Protein AF-A0A2I0VFC9-F1 (afdb_monomer_lite)

Foldseek 3Di:
DDDPCPVVVVVVVVVVVVVVLCVQLVVQCVVVVHPDRDLVSSVVVCVVDVVNVVCPVVSCVVDDDDPDDD

Structure (mmCIF, N/CA/C/O backbone):
data_AF-A0A2I0VFC9-F1
#
_entry.id   AF-A0A2I0VFC9-F1
#
loop_
_atom_site.group_PDB
_atom_site.id
_atom_site.type_symbol
_atom_site.label_atom_id
_atom_site.label_alt_id
_atom_site.label_comp_id
_atom_site.label_asym_id
_atom_site.label_entity_id
_atom_site.label_seq_id
_atom_site.pdbx_PDB_ins_code
_atom_site.Cartn_x
_atom_site.Cartn_y
_atom_site.Cartn_z
_atom_site.occupancy
_atom_site.B_iso_or_equiv
_atom_site.auth_seq_id
_atom_site.auth_comp_id
_atom_site.auth_asym_id
_atom_site.auth_atom_id
_atom_site.pdbx_PDB_model_num
ATOM 1 N N . MET A 1 1 ? 23.177 0.306 -17.052 1.00 76.38 1 MET A N 1
ATOM 2 C CA . MET A 1 1 ? 22.351 1.330 -17.729 1.00 76.38 1 MET A CA 1
ATOM 3 C C . MET A 1 1 ? 20.891 0.991 -17.497 1.00 76.38 1 MET A C 1
ATOM 5 O O . MET A 1 1 ? 20.562 -0.186 -17.545 1.00 76.38 1 MET A O 1
ATOM 9 N N . ILE A 1 2 ? 20.054 1.989 -17.219 1.00 86.06 2 ILE A N 1
ATOM 10 C CA . ILE A 1 2 ? 18.594 1.842 -17.132 1.00 86.06 2 ILE A CA 1
ATOM 11 C C . ILE A 1 2 ? 18.018 2.424 -18.427 1.00 86.06 2 ILE A C 1
ATOM 13 O O . ILE A 1 2 ? 18.480 3.477 -18.867 1.00 86.06 2 ILE A O 1
ATOM 17 N N . ALA A 1 3 ? 17.066 1.733 -19.056 1.00 93.38 3 ALA A N 1
ATOM 18 C CA . ALA A 1 3 ? 16.413 2.220 -20.270 1.00 93.38 3 ALA A CA 1
ATOM 19 C C . ALA A 1 3 ? 15.604 3.499 -19.980 1.00 93.38 3 ALA A C 1
ATOM 21 O O . ALA A 1 3 ? 15.048 3.639 -18.889 1.00 93.38 3 ALA A O 1
ATOM 22 N N . ALA A 1 4 ? 15.535 4.434 -20.930 1.00 92.69 4 ALA A N 1
ATOM 23 C CA . ALA A 1 4 ? 14.920 5.748 -20.707 1.00 92.69 4 ALA A CA 1
ATOM 24 C C . ALA A 1 4 ? 13.410 5.654 -20.410 1.00 92.69 4 ALA A C 1
ATOM 26 O O . ALA A 1 4 ? 12.858 6.470 -19.675 1.00 92.69 4 ALA A O 1
ATOM 27 N N . GLU A 1 5 ? 12.751 4.628 -20.939 1.00 94.12 5 GLU A N 1
ATOM 28 C CA . GLU A 1 5 ? 11.339 4.327 -20.738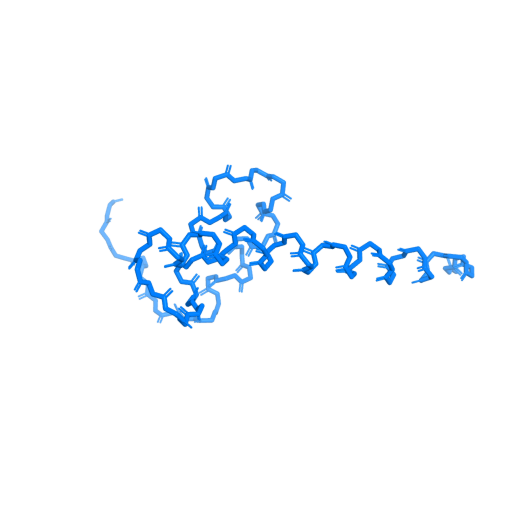 1.00 94.12 5 GLU A CA 1
ATOM 29 C C . GLU A 1 5 ? 11.034 3.673 -19.382 1.00 94.12 5 GLU A C 1
ATOM 31 O O . GLU A 1 5 ? 9.915 3.796 -18.879 1.00 94.12 5 GLU A O 1
ATOM 36 N N . ALA A 1 6 ? 12.012 3.013 -18.751 1.00 95.25 6 ALA A N 1
ATOM 37 C CA . ALA A 1 6 ? 11.771 2.240 -17.535 1.00 95.25 6 ALA A CA 1
ATOM 38 C C . ALA A 1 6 ? 11.305 3.114 -16.347 1.00 95.25 6 ALA A C 1
ATOM 40 O O . ALA A 1 6 ? 10.300 2.760 -15.725 1.00 95.25 6 ALA A O 1
ATOM 41 N N . PRO A 1 7 ? 11.915 4.283 -16.051 1.00 93.81 7 PRO A N 1
ATOM 42 C CA . PRO A 1 7 ? 11.409 5.190 -15.017 1.00 93.81 7 PRO A CA 1
ATOM 43 C C . PRO A 1 7 ? 10.008 5.740 -15.318 1.00 93.81 7 PRO A C 1
ATOM 45 O O . PRO A 1 7 ? 9.212 5.933 -14.399 1.00 93.81 7 PRO A O 1
ATOM 48 N N . ILE A 1 8 ? 9.685 5.971 -16.595 1.00 95.19 8 ILE A N 1
ATOM 49 C CA . ILE A 1 8 ? 8.385 6.511 -17.020 1.00 95.19 8 ILE A CA 1
ATOM 50 C C . I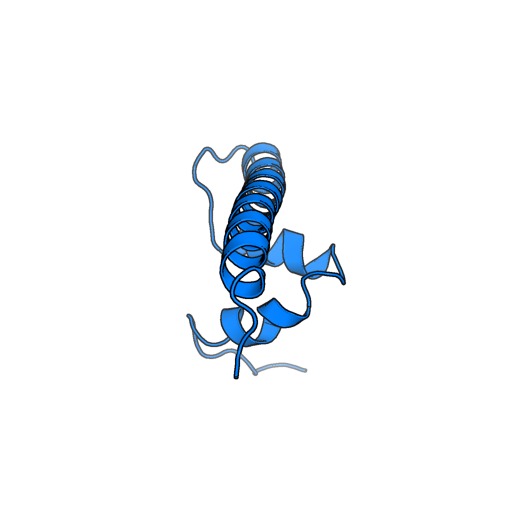LE A 1 8 ? 7.277 5.497 -16.718 1.00 95.19 8 ILE A C 1
ATOM 52 O O . ILE A 1 8 ? 6.269 5.840 -16.096 1.00 95.19 8 ILE A O 1
ATOM 56 N N . VAL A 1 9 ? 7.485 4.238 -17.110 1.00 96.81 9 VAL A N 1
ATOM 57 C CA . VAL A 1 9 ? 6.532 3.150 -16.852 1.00 96.81 9 VAL A CA 1
ATOM 58 C C . VAL A 1 9 ? 6.417 2.878 -15.356 1.00 96.81 9 VAL A C 1
ATOM 60 O O . VAL A 1 9 ? 5.304 2.780 -14.839 1.00 96.81 9 VAL A O 1
ATOM 63 N N . LEU A 1 10 ? 7.547 2.820 -14.643 1.00 95.88 10 LEU A N 1
ATOM 64 C CA . LEU A 1 10 ? 7.556 2.589 -13.201 1.00 95.88 10 LEU A CA 1
ATOM 65 C C . LEU A 1 10 ? 6.785 3.675 -12.445 1.00 95.88 10 LEU A C 1
ATOM 67 O O . LEU A 1 10 ? 6.013 3.355 -11.552 1.00 95.88 10 LEU A O 1
ATOM 71 N N . THR A 1 11 ? 6.925 4.944 -12.833 1.00 97.19 11 THR A N 1
ATOM 72 C CA . THR A 1 11 ? 6.186 6.050 -12.201 1.00 97.19 11 THR A CA 1
ATOM 73 C C . THR A 1 11 ? 4.675 5.839 -12.299 1.00 97.19 11 THR A C 1
ATOM 75 O O . THR A 1 11 ? 3.963 5.984 -11.305 1.00 97.19 11 THR A O 1
ATOM 78 N N . ARG A 1 12 ? 4.180 5.429 -13.473 1.00 96.56 12 ARG A N 1
ATOM 79 C CA . ARG A 1 12 ? 2.755 5.123 -13.670 1.00 96.56 12 ARG A CA 1
ATOM 80 C C . ARG A 1 12 ? 2.316 3.877 -12.914 1.00 96.56 12 ARG A C 1
ATOM 82 O O . ARG A 1 12 ? 1.242 3.880 -12.321 1.00 96.56 12 ARG A O 1
ATOM 89 N N . ALA A 1 13 ? 3.151 2.844 -12.879 1.00 96.56 13 ALA A N 1
ATOM 90 C CA . ALA A 1 13 ? 2.881 1.653 -12.085 1.00 96.56 13 ALA A CA 1
ATOM 91 C C . ALA A 1 13 ? 2.779 1.988 -10.586 1.00 96.56 13 ALA A C 1
ATOM 93 O O . ALA A 1 13 ? 1.834 1.553 -9.933 1.00 96.56 13 ALA A O 1
ATOM 94 N N . CYS A 1 14 ? 3.688 2.812 -10.056 1.00 96.31 14 CYS A N 1
ATOM 95 C CA . CYS A 1 14 ? 3.652 3.288 -8.674 1.00 96.31 14 CYS A CA 1
ATOM 96 C C . CYS A 1 14 ? 2.389 4.107 -8.379 1.00 96.31 14 CYS A C 1
ATOM 98 O O . CYS A 1 14 ? 1.761 3.911 -7.342 1.00 96.31 14 CYS A O 1
ATOM 100 N N . GLU A 1 15 ? 1.982 4.991 -9.291 1.00 97.31 15 GLU A N 1
ATOM 101 C CA . GLU A 1 15 ? 0.746 5.772 -9.161 1.00 97.31 15 GLU A CA 1
ATOM 102 C C . GLU A 1 15 ? -0.492 4.860 -9.085 1.00 97.31 15 GLU A C 1
ATOM 104 O O . GLU A 1 15 ? -1.300 4.974 -8.159 1.00 97.31 15 GLU A O 1
ATOM 109 N N . MET A 1 16 ? -0.601 3.895 -10.005 1.00 96.25 16 MET A N 1
ATOM 110 C CA . MET A 1 16 ? -1.681 2.901 -10.007 1.00 96.25 16 MET A CA 1
ATOM 111 C C . MET A 1 16 ? -1.663 2.036 -8.741 1.00 96.25 16 MET A C 1
ATOM 113 O O . MET A 1 16 ? -2.715 1.741 -8.171 1.00 96.25 16 MET A O 1
ATOM 117 N N . PHE A 1 17 ? -0.473 1.655 -8.282 1.00 94.62 17 PHE A N 1
ATOM 118 C CA . PHE A 1 17 ? -0.275 0.864 -7.075 1.00 94.62 17 PHE A 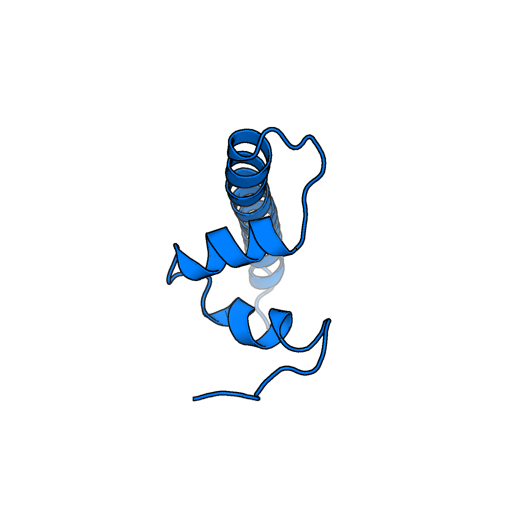CA 1
ATOM 119 C C . PHE A 1 17 ? -0.756 1.599 -5.818 1.00 94.62 17 PHE A C 1
ATOM 121 O O . PHE A 1 17 ? -1.557 1.047 -5.061 1.00 94.62 17 PHE A O 1
ATOM 128 N N . ILE A 1 18 ? -0.332 2.853 -5.621 1.00 94.94 18 ILE A N 1
ATOM 129 C CA . ILE A 1 18 ? -0.745 3.677 -4.475 1.00 94.94 18 ILE A CA 1
ATOM 130 C C . ILE A 1 18 ? -2.262 3.869 -4.481 1.00 94.94 18 ILE A C 1
ATOM 132 O O . ILE A 1 18 ? -2.907 3.736 -3.436 1.00 94.94 18 ILE A O 1
ATOM 136 N N . PHE A 1 19 ? -2.844 4.152 -5.650 1.00 96.56 19 PHE A N 1
ATOM 137 C CA . PHE A 1 19 ? -4.284 4.351 -5.780 1.00 96.56 19 PHE A CA 1
ATOM 138 C C . PHE A 1 19 ? -5.072 3.095 -5.393 1.00 96.56 19 PHE A C 1
ATOM 140 O O . PHE A 1 19 ? -5.994 3.170 -4.578 1.00 96.56 19 PHE A O 1
ATOM 147 N N . GLU A 1 20 ? -4.692 1.929 -5.920 1.00 94.81 20 GLU A N 1
ATOM 148 C CA . GLU A 1 20 ? -5.405 0.682 -5.637 1.00 94.81 20 GLU A CA 1
ATOM 149 C C . GLU A 1 20 ? -5.245 0.242 -4.176 1.00 94.81 20 GLU A C 1
ATOM 151 O O . GLU A 1 20 ? -6.234 -0.140 -3.542 1.00 94.81 20 GLU A O 1
ATOM 156 N N . LEU A 1 21 ? -4.038 0.357 -3.607 1.00 93.56 21 LEU A N 1
ATOM 157 C CA . LEU A 1 21 ? -3.795 0.052 -2.196 1.00 93.56 21 LEU A CA 1
ATOM 158 C C . LEU A 1 21 ? -4.648 0.948 -1.286 1.00 93.56 21 LEU A C 1
ATOM 160 O O . LEU A 1 21 ? -5.341 0.453 -0.394 1.00 93.56 21 LEU A O 1
ATOM 164 N N . THR A 1 22 ? -4.660 2.256 -1.555 1.00 94.81 22 THR A N 1
ATOM 165 C CA . THR A 1 22 ? -5.442 3.232 -0.783 1.00 94.81 22 THR A CA 1
ATOM 166 C C . THR A 1 22 ? -6.936 2.952 -0.888 1.00 94.81 22 THR A C 1
ATOM 168 O O . THR A 1 22 ? -7.637 2.965 0.123 1.00 94.81 22 THR A O 1
ATOM 171 N N . ARG A 1 23 ? -7.438 2.641 -2.088 1.00 95.62 23 ARG A N 1
ATOM 172 C CA . ARG A 1 23 ? -8.855 2.329 -2.321 1.00 95.62 23 ARG A CA 1
ATOM 173 C C . ARG A 1 23 ? -9.303 1.098 -1.534 1.00 95.62 23 ARG A C 1
ATOM 175 O O . ARG A 1 23 ? -10.362 1.125 -0.904 1.00 95.62 23 ARG A O 1
ATOM 182 N N . ARG A 1 24 ? -8.501 0.029 -1.539 1.00 94.19 24 ARG A N 1
ATOM 183 C CA . ARG A 1 24 ? -8.789 -1.200 -0.781 1.00 94.19 24 ARG A CA 1
ATOM 184 C C . ARG A 1 24 ? -8.742 -0.964 0.724 1.00 94.19 24 ARG A C 1
ATOM 186 O O . ARG A 1 24 ? -9.649 -1.396 1.433 1.00 94.19 24 ARG A O 1
ATOM 193 N N . ALA A 1 25 ? -7.725 -0.253 1.207 1.00 93.81 25 ALA A N 1
ATOM 194 C CA . ALA A 1 25 ? -7.588 0.042 2.630 1.00 93.81 25 ALA A CA 1
ATOM 195 C C . ALA A 1 25 ? -8.728 0.957 3.109 1.00 93.81 25 ALA A C 1
ATOM 197 O O . ALA A 1 25 ? -9.322 0.732 4.163 1.00 93.81 25 ALA A O 1
ATOM 198 N N . TRP A 1 26 ? -9.130 1.928 2.289 1.00 94.62 26 TRP A N 1
ATOM 199 C CA . TRP A 1 26 ? -10.275 2.785 2.578 1.00 94.62 26 TRP A CA 1
ATOM 200 C C . TRP A 1 26 ? -11.593 2.013 2.643 1.00 94.62 26 TRP A C 1
ATOM 202 O O . TRP A 1 26 ? -12.393 2.248 3.547 1.00 94.62 26 TRP A O 1
ATOM 212 N N . ALA A 1 27 ? -11.815 1.047 1.746 1.00 93.81 27 ALA A N 1
ATOM 213 C CA . ALA A 1 27 ? -12.992 0.185 1.818 1.00 93.81 27 ALA A CA 1
ATOM 214 C C . ALA A 1 27 ? -13.075 -0.549 3.170 1.00 93.81 27 ALA A C 1
ATOM 216 O O . ALA A 1 27 ? -14.154 -0.627 3.757 1.00 93.81 27 ALA A O 1
ATOM 217 N N . HIS A 1 28 ? -11.939 -1.008 3.707 1.00 93.12 28 HIS A N 1
ATOM 218 C CA . HIS A 1 28 ? -11.872 -1.615 5.038 1.00 93.12 28 HIS A CA 1
ATOM 219 C C . HIS A 1 28 ? -12.139 -0.602 6.169 1.00 93.12 28 HIS A C 1
ATOM 221 O O . HIS A 1 28 ? -12.872 -0.906 7.113 1.00 93.12 28 HIS A O 1
ATOM 227 N N . ALA A 1 29 ? -11.625 0.627 6.067 1.00 93.69 29 ALA A N 1
ATOM 228 C CA . ALA A 1 29 ? -11.916 1.687 7.036 1.00 93.69 29 ALA A CA 1
ATOM 229 C C . ALA A 1 29 ? -13.421 2.012 7.089 1.00 93.69 29 ALA A C 1
ATOM 231 O O . ALA A 1 29 ? -14.015 2.071 8.170 1.00 93.69 29 ALA A O 1
ATOM 232 N N . VAL A 1 30 ? -14.057 2.135 5.919 1.00 93.81 30 VAL A N 1
ATOM 233 C CA . VAL A 1 30 ? -15.496 2.407 5.784 1.00 93.81 30 VAL A CA 1
ATOM 234 C C . VAL A 1 30 ? -16.339 1.248 6.316 1.00 93.81 30 VAL A C 1
ATOM 236 O O . VAL A 1 30 ? -17.318 1.491 7.022 1.00 93.81 30 VAL A O 1
ATOM 239 N N . GLN A 1 31 ? -15.950 -0.006 6.054 1.00 92.00 31 GLN A N 1
ATOM 240 C CA . GLN A 1 31 ? -16.609 -1.190 6.629 1.00 92.00 31 GLN A CA 1
ATOM 241 C C . GLN A 1 31 ? -16.594 -1.166 8.164 1.00 92.00 31 GLN A C 1
ATOM 243 O O . GLN A 1 31 ? -17.574 -1.545 8.802 1.00 92.00 31 GLN A O 1
ATOM 248 N N . ASN A 1 32 ? -15.528 -0.629 8.758 1.00 90.88 32 ASN A N 1
ATOM 249 C CA . ASN A 1 32 ? -15.406 -0.424 10.200 1.00 90.88 32 ASN A CA 1
ATOM 250 C C . ASN A 1 32 ? -16.058 0.879 10.700 1.00 90.88 32 ASN A C 1
ATOM 252 O O . ASN A 1 32 ? -15.809 1.293 11.832 1.00 90.88 32 ASN A O 1
ATOM 256 N N . LYS A 1 33 ? -16.885 1.541 9.875 1.00 91.56 33 LYS A N 1
ATOM 257 C CA . LYS A 1 33 ? -17.558 2.822 10.168 1.00 91.56 33 LYS A CA 1
ATOM 258 C C . LYS A 1 33 ? -16.591 3.953 10.540 1.00 91.56 33 LYS A C 1
ATOM 260 O O . LYS A 1 33 ? -16.980 4.921 11.193 1.00 91.56 33 LYS A O 1
ATOM 265 N N . ARG A 1 34 ? -15.329 3.854 10.119 1.00 91.38 34 ARG A N 1
ATOM 266 C CA . ARG A 1 34 ? -14.305 4.874 10.347 1.00 91.38 34 ARG A CA 1
ATOM 267 C C . ARG A 1 34 ? -14.184 5.776 9.125 1.00 91.38 34 ARG A C 1
ATOM 269 O O . ARG A 1 34 ? -14.329 5.346 7.987 1.00 91.38 34 ARG A O 1
ATOM 276 N N . ARG A 1 35 ? -13.908 7.056 9.384 1.00 91.62 35 ARG A N 1
ATOM 277 C CA . ARG A 1 35 ? -13.654 8.093 8.363 1.00 91.62 35 ARG A CA 1
ATOM 278 C C . ARG A 1 35 ? -12.182 8.509 8.306 1.00 91.62 35 ARG A C 1
ATOM 280 O O . ARG A 1 35 ? -11.848 9.511 7.686 1.00 91.62 35 ARG A O 1
ATOM 287 N N . ILE A 1 36 ? -11.327 7.761 8.995 1.00 93.62 36 ILE A N 1
ATOM 288 C CA . ILE A 1 36 ? -9.887 7.976 9.076 1.00 93.62 36 ILE A CA 1
ATOM 289 C C . ILE A 1 36 ? -9.234 6.644 8.729 1.00 93.62 36 ILE A C 1
ATOM 291 O O . ILE A 1 36 ? -9.571 5.617 9.327 1.00 93.62 36 ILE A O 1
ATOM 295 N N . LEU A 1 37 ? -8.327 6.677 7.756 1.00 91.94 37 LEU A N 1
ATOM 296 C CA . LEU A 1 37 ? -7.542 5.522 7.344 1.00 91.94 37 LEU A CA 1
ATOM 297 C C . LEU A 1 37 ? -6.468 5.237 8.398 1.00 91.94 37 LEU A C 1
ATOM 299 O O . LEU A 1 37 ? -5.747 6.147 8.803 1.00 91.94 37 LEU A O 1
ATOM 303 N N . GLN A 1 38 ? -6.361 3.990 8.851 1.00 90.38 38 GLN A N 1
ATOM 304 C CA . GLN A 1 38 ? -5.390 3.584 9.868 1.00 90.38 38 GLN A CA 1
ATOM 305 C C . GLN A 1 38 ? -4.432 2.516 9.330 1.00 90.38 38 GLN A C 1
ATOM 307 O O . GLN A 1 38 ? -4.757 1.791 8.391 1.00 90.38 38 GLN A O 1
ATOM 312 N N . LYS A 1 39 ? -3.266 2.359 9.977 1.00 89.00 39 LYS A N 1
ATOM 313 C CA . LYS A 1 39 ? -2.274 1.318 9.633 1.00 89.00 39 LYS A CA 1
ATOM 314 C C . LYS A 1 39 ? -2.897 -0.087 9.622 1.00 89.00 39 LYS A C 1
ATOM 316 O O . LYS A 1 39 ? -2.593 -0.887 8.743 1.00 89.00 39 LYS A O 1
ATOM 321 N N . ASN A 1 40 ? -3.839 -0.346 10.533 1.00 88.50 40 ASN A N 1
ATOM 322 C CA . ASN A 1 40 ? -4.565 -1.617 10.624 1.00 88.50 40 ASN A CA 1
ATOM 323 C C . ASN A 1 40 ? -5.419 -1.919 9.382 1.00 88.50 40 ASN A C 1
ATOM 325 O O . ASN A 1 40 ? -5.597 -3.083 9.041 1.00 88.50 40 ASN A O 1
ATOM 329 N N . ASP A 1 41 ? -5.934 -0.898 8.689 1.00 91.38 41 ASP A N 1
ATOM 330 C CA . ASP A 1 41 ? -6.684 -1.104 7.444 1.00 91.38 41 ASP A CA 1
ATOM 331 C C . ASP A 1 41 ? -5.780 -1.569 6.315 1.00 91.38 41 ASP A C 1
ATOM 333 O O . ASP A 1 41 ? -6.155 -2.439 5.534 1.00 91.38 41 ASP A O 1
ATOM 337 N N . ILE A 1 42 ? -4.576 -1.001 6.255 1.00 90.88 42 ILE A N 1
ATOM 338 C CA . ILE A 1 42 ? -3.559 -1.404 5.291 1.00 90.88 42 ILE A CA 1
ATOM 339 C C . ILE A 1 42 ? -3.134 -2.839 5.609 1.00 90.88 42 ILE A C 1
ATOM 341 O O . ILE A 1 42 ? -3.221 -3.690 4.733 1.00 90.88 42 ILE A O 1
ATOM 345 N N . ALA A 1 43 ? -2.801 -3.146 6.868 1.00 90.00 43 ALA A N 1
ATOM 346 C CA . ALA A 1 43 ? -2.433 -4.498 7.298 1.00 90.00 43 ALA A CA 1
ATOM 347 C C . ALA A 1 43 ? -3.509 -5.548 6.957 1.00 90.00 43 ALA A C 1
ATOM 349 O O . ALA A 1 43 ? -3.188 -6.629 6.466 1.00 90.00 43 ALA A O 1
ATOM 350 N N . ALA A 1 44 ? -4.793 -5.213 7.128 1.00 89.56 44 ALA A N 1
ATOM 351 C CA . ALA A 1 44 ? -5.898 -6.094 6.759 1.00 89.56 44 ALA A CA 1
ATOM 352 C C . ALA A 1 44 ? -5.982 -6.362 5.245 1.00 89.56 44 ALA A C 1
ATOM 354 O O . ALA A 1 44 ? -6.397 -7.445 4.837 1.00 89.56 44 ALA A O 1
ATOM 355 N N . VAL A 1 45 ? -5.600 -5.398 4.403 1.00 90.38 45 VAL A N 1
ATOM 356 C CA . VAL A 1 45 ? -5.534 -5.576 2.943 1.00 90.38 45 VAL A CA 1
ATOM 357 C C . VAL A 1 45 ? -4.323 -6.408 2.533 1.00 90.38 45 VAL A C 1
ATOM 359 O O . VAL A 1 45 ? -4.468 -7.259 1.652 1.00 90.38 45 VAL A O 1
ATOM 362 N N . LEU A 1 46 ? -3.169 -6.196 3.179 1.00 90.44 46 LEU A N 1
ATOM 363 C CA . LEU A 1 46 ? -1.953 -6.984 2.950 1.00 90.44 46 LEU A CA 1
ATOM 364 C C . LEU A 1 46 ? -2.205 -8.462 3.261 1.00 90.44 46 LEU A C 1
ATOM 366 O O . LEU A 1 46 ? -2.013 -9.305 2.397 1.00 90.44 46 LEU A O 1
ATOM 370 N N . ALA A 1 47 ? -2.798 -8.761 4.420 1.00 86.94 47 ALA A N 1
ATOM 371 C CA . ALA A 1 47 ? -3.134 -10.130 4.817 1.00 86.94 47 ALA A CA 1
ATOM 372 C C . ALA A 1 47 ? -4.139 -10.835 3.879 1.00 86.94 47 ALA A C 1
ATOM 374 O O . ALA A 1 47 ? -4.266 -12.056 3.907 1.00 86.94 47 ALA A O 1
ATOM 375 N N . ARG A 1 48 ? -4.893 -10.080 3.067 1.00 86.38 48 ARG A N 1
ATOM 376 C CA . ARG A 1 48 ? -5.902 -10.617 2.135 1.00 86.38 48 ARG A CA 1
ATOM 377 C C . ARG A 1 48 ? -5.408 -10.728 0.695 1.00 86.38 48 ARG A C 1
ATOM 379 O O . ARG A 1 48 ? -6.100 -11.334 -0.119 1.00 86.38 48 ARG A O 1
ATOM 386 N N . THR A 1 49 ? -4.271 -10.120 0.357 1.00 87.06 49 THR A N 1
ATOM 387 C CA . THR A 1 49 ? -3.784 -10.031 -1.025 1.00 87.06 49 THR A CA 1
ATOM 388 C C . THR A 1 49 ? -2.319 -10.452 -1.095 1.00 87.06 49 THR A C 1
ATOM 390 O O . THR A 1 49 ? -1.439 -9.640 -0.832 1.00 87.06 49 THR A O 1
ATOM 393 N N . ASN A 1 50 ? -2.063 -11.677 -1.559 1.00 85.38 50 ASN A N 1
ATOM 394 C CA . ASN A 1 50 ? -0.710 -12.225 -1.759 1.00 85.38 50 ASN A CA 1
ATOM 395 C C . ASN A 1 50 ? 0.207 -11.338 -2.629 1.00 85.38 50 ASN A C 1
ATOM 397 O O . ASN A 1 50 ? 1.421 -11.312 -2.470 1.00 85.38 50 ASN A O 1
ATOM 401 N N . MET A 1 51 ? -0.370 -10.557 -3.547 1.00 88.38 51 MET A N 1
ATOM 402 C CA . MET A 1 51 ? 0.377 -9.622 -4.393 1.00 88.38 51 MET A CA 1
ATOM 403 C C . MET A 1 51 ? 1.092 -8.520 -3.592 1.00 88.38 51 MET A C 1
ATOM 405 O O . MET A 1 51 ? 1.990 -7.873 -4.123 1.00 88.38 51 MET A O 1
ATOM 409 N N . TYR A 1 52 ? 0.697 -8.281 -2.338 1.00 88.88 52 TYR A N 1
ATOM 410 C CA . TYR A 1 52 ? 1.297 -7.269 -1.472 1.00 88.88 52 TYR A CA 1
ATOM 411 C C . TYR A 1 52 ? 2.206 -7.850 -0.378 1.00 88.88 52 TYR A C 1
ATOM 413 O O . TYR A 1 52 ? 2.629 -7.098 0.496 1.00 88.88 52 TYR A O 1
ATOM 421 N N . ASP A 1 53 ? 2.560 -9.139 -0.436 1.00 86.06 53 ASP A N 1
ATOM 422 C CA . ASP A 1 53 ? 3.415 -9.792 0.573 1.00 86.06 53 ASP A CA 1
ATOM 423 C C . ASP A 1 53 ? 4.791 -9.117 0.705 1.00 86.06 53 ASP A C 1
ATOM 425 O O . ASP A 1 53 ? 5.350 -9.042 1.796 1.00 86.06 53 ASP A O 1
ATOM 429 N N . PHE A 1 54 ? 5.297 -8.514 -0.377 1.00 88.69 54 PHE A N 1
ATOM 430 C CA . PHE A 1 54 ? 6.545 -7.740 -0.369 1.00 88.69 54 PHE A CA 1
ATOM 431 C C . PHE A 1 54 ? 6.512 -6.508 0.558 1.00 88.69 54 PHE A C 1
ATOM 433 O O . PHE A 1 54 ? 7.557 -5.938 0.864 1.00 88.69 54 PHE A O 1
ATOM 440 N N . LEU A 1 55 ? 5.326 -6.069 0.997 1.00 86.88 55 LEU A N 1
ATOM 441 C CA . LEU A 1 55 ? 5.157 -4.964 1.941 1.00 86.88 55 LEU A CA 1
ATOM 442 C C . LEU A 1 55 ? 5.064 -5.418 3.402 1.00 86.88 55 LEU A C 1
ATOM 444 O O . LEU A 1 55 ? 5.086 -4.568 4.288 1.00 86.88 55 LEU A O 1
ATOM 448 N N . ALA A 1 56 ? 4.930 -6.718 3.678 1.00 81.56 56 ALA A N 1
ATOM 449 C CA . ALA A 1 56 ? 4.767 -7.207 5.046 1.00 81.56 56 ALA A CA 1
ATOM 450 C C . ALA A 1 56 ? 5.986 -6.852 5.917 1.00 81.56 56 ALA A C 1
ATOM 452 O O . ALA A 1 56 ? 5.823 -6.262 6.983 1.00 81.56 56 ALA A O 1
ATOM 453 N N . GLU A 1 57 ? 7.195 -7.084 5.398 1.00 78.56 57 GLU A N 1
ATOM 454 C CA . GLU A 1 57 ? 8.465 -6.773 6.072 1.00 78.56 57 GLU A CA 1
ATOM 455 C C . GLU A 1 57 ? 8.591 -5.280 6.423 1.00 78.56 57 GLU A C 1
ATOM 457 O O . GLU A 1 57 ? 8.945 -4.909 7.539 1.00 78.56 57 GLU A O 1
ATOM 462 N N . SER A 1 58 ? 8.214 -4.391 5.501 1.00 75.50 58 SER A N 1
ATOM 463 C CA . SER A 1 58 ? 8.308 -2.938 5.722 1.00 75.50 58 SER A CA 1
ATOM 464 C C . SER A 1 58 ? 7.271 -2.393 6.714 1.00 75.50 58 SER A C 1
ATOM 466 O O . SER A 1 58 ? 7.431 -1.286 7.232 1.00 75.50 58 SER A O 1
ATOM 468 N N . MET A 1 59 ? 6.213 -3.150 7.019 1.00 70.62 59 MET A N 1
ATOM 469 C CA . MET A 1 59 ? 5.176 -2.742 7.974 1.00 70.62 59 MET A CA 1
ATOM 470 C C . MET A 1 59 ? 5.489 -3.149 9.417 1.00 70.62 59 MET A C 1
ATOM 472 O O . MET A 1 59 ? 4.956 -2.513 10.339 1.00 70.62 59 MET A O 1
ATOM 476 N N . GLU A 1 60 ? 6.351 -4.147 9.619 1.00 66.81 60 GLU A N 1
ATOM 477 C CA . GLU A 1 60 ? 6.816 -4.592 10.939 1.00 66.81 60 GLU A CA 1
ATOM 478 C C . GLU A 1 60 ? 7.747 -3.562 11.601 1.00 66.81 60 GLU A C 1
ATOM 480 O O . GLU A 1 60 ? 7.677 -3.360 12.812 1.00 66.81 60 GLU A O 1
ATOM 485 N N . ASP A 1 61 ? 8.527 -2.814 10.814 1.00 58.12 61 ASP A N 1
ATOM 486 C CA . ASP A 1 61 ? 9.550 -1.894 11.339 1.00 58.12 61 ASP A CA 1
ATOM 487 C C . ASP A 1 61 ? 8.978 -0.563 11.886 1.00 58.12 61 ASP A C 1
ATOM 489 O O . ASP A 1 61 ? 9.553 0.091 12.754 1.00 58.12 61 ASP A O 1
ATOM 493 N N . ILE A 1 62 ? 7.761 -0.169 11.482 1.00 54.75 62 ILE A N 1
ATOM 494 C CA . ILE A 1 62 ? 7.107 1.076 11.951 1.00 54.75 62 ILE A CA 1
ATOM 495 C C . ILE A 1 62 ? 6.320 0.834 13.258 1.00 54.75 62 ILE A C 1
ATOM 497 O O . ILE A 1 62 ? 5.188 1.299 13.418 1.00 54.75 62 ILE A O 1
ATOM 501 N N . GLY A 1 63 ? 6.861 0.022 14.165 1.00 50.25 63 GLY A N 1
ATOM 502 C CA . GLY A 1 63 ? 6.268 -0.286 15.468 1.00 50.25 63 GLY A CA 1
ATOM 503 C C . GLY A 1 63 ? 6.783 -1.594 16.061 1.00 50.25 63 GLY A C 1
ATOM 504 O O . GLY A 1 63 ? 6.071 -2.592 16.035 1.00 50.25 63 GLY A O 1
ATOM 505 N N . GLY A 1 64 ? 7.989 -1.594 16.627 1.00 44.59 64 GLY A N 1
ATOM 506 C CA . GLY A 1 64 ? 8.426 -2.713 17.469 1.00 44.59 64 GLY A CA 1
ATOM 507 C C . GLY A 1 64 ? 7.763 -2.697 18.859 1.00 44.59 64 GLY A C 1
ATOM 508 O O . GLY A 1 64 ? 7.218 -1.665 19.260 1.00 44.59 64 GLY A O 1
ATOM 509 N N . PRO A 1 65 ? 7.893 -3.764 19.674 1.00 62.75 65 PRO A N 1
ATOM 510 C CA . PRO A 1 65 ? 8.031 -5.185 19.349 1.00 62.75 65 PRO A CA 1
ATOM 511 C C . PRO A 1 65 ? 6.782 -5.979 19.805 1.00 62.75 65 PRO A C 1
ATOM 513 O O . PRO A 1 65 ? 6.132 -5.614 20.781 1.00 62.75 65 PRO A O 1
ATOM 516 N N . SER A 1 66 ? 6.455 -7.111 19.174 1.00 52.03 66 SER A N 1
ATOM 517 C CA . SER A 1 66 ? 5.704 -8.185 19.862 1.00 52.03 66 SER A CA 1
ATOM 518 C C . SER A 1 66 ? 5.852 -9.546 19.179 1.00 52.03 66 SER A C 1
ATOM 520 O O . SER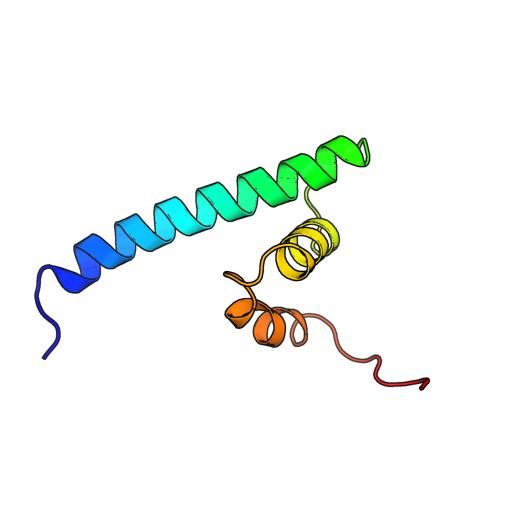 A 1 66 ? 4.886 -10.183 18.783 1.00 52.03 66 SER A O 1
ATOM 522 N N . SER A 1 67 ? 7.082 -10.058 19.142 1.00 49.94 67 SER A N 1
ATOM 523 C CA . SER A 1 67 ? 7.273 -11.489 19.373 1.00 49.94 67 SER A CA 1
ATOM 524 C C . SER A 1 67 ? 7.300 -11.723 20.888 1.00 49.94 67 SER A C 1
ATOM 526 O O . SER A 1 67 ? 8.348 -11.703 21.533 1.00 49.94 67 SER A O 1
ATOM 528 N N . THR A 1 68 ? 6.130 -11.904 21.488 1.00 56.09 68 THR A N 1
ATOM 529 C CA . THR A 1 68 ? 5.976 -12.775 22.657 1.00 56.09 68 THR A CA 1
ATOM 530 C C . THR A 1 68 ? 4.637 -13.48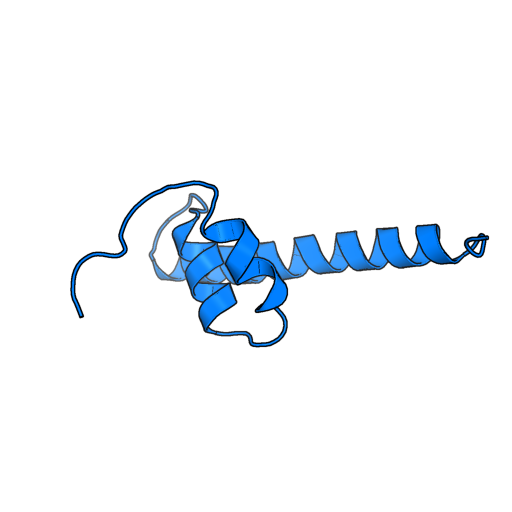3 22.510 1.00 56.09 68 THR A C 1
ATOM 532 O O . THR A 1 68 ? 3.631 -12.838 22.229 1.00 56.09 68 THR A O 1
ATOM 535 N N . THR A 1 69 ? 4.686 -14.798 22.737 1.00 44.06 69 THR A N 1
ATOM 536 C CA . THR A 1 69 ? 3.583 -15.761 22.876 1.00 44.06 69 THR A CA 1
ATOM 537 C C . THR A 1 69 ? 3.276 -16.598 21.632 1.00 44.06 69 THR A C 1
ATOM 539 O O . THR A 1 69 ? 2.510 -16.200 20.758 1.00 44.06 69 THR A O 1
ATOM 542 N N . GLY A 1 70 ? 3.845 -17.809 21.643 1.00 36.94 70 GLY A N 1
ATOM 543 C CA . GLY A 1 70 ? 3.538 -18.940 20.772 1.00 36.94 70 GLY A CA 1
ATOM 544 C C . GLY A 1 70 ? 4.716 -19.886 20.667 1.00 36.94 70 GLY A C 1
ATOM 545 O O . GLY A 1 70 ? 5.270 -19.959 19.555 1.00 36.94 70 GLY A O 1
#

Secondary structure (DSSP, 8-state):
---THHHHHHHHHHHHHHHHHHHHHHHHHHHTT-SS--HHHHHHHHTT-GGGGGGHHHHHSSS-------

Organism: NCB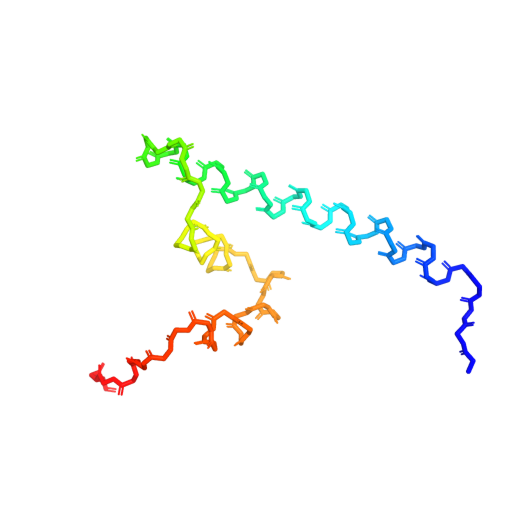I:txid906689

InterPro domains:
  IPR003958 Transcription factor CBF/NF-Y/archaeal histone domain [PF00808] (2-46)
  IPR009072 Histone-fold [G3DSA:1.10.20.10] (1-60)
  IPR009072 Histone-fold [SSF47113] (1-60)
  IPR050568 Transcription/DNA replication regulator [PTHR10252] (1-59)

Sequence (70 aa):
MIAAEAPIVLTRACEMFIFELTRRAWAHAVQNKRRILQKNDIAAVLARTNMYDFLAESMEDIGGPSSTTG

Radius of gyration: 15.51 Å; chains: 1; bounding box: 40×27×44 Å

pLDDT: mean 84.89, std 15.27, range [36.94, 97.31]